Protein 5DO6 (pdb70)

Solvent-accessible surface area: 7733 Å² total; per-residue (Å²): 66,89,0,45,16,36,82,125,58,28,92,13,111,228,112,29,131,59,0,27,66,31,56,37,106,72,132,176,42,25,72,52,27,68,16,2,16,27,68,80,29,60,150,127,54,97,131,79,21,41,69,91,84,107,46,7,178,66,89,0,46,10,46,83,121,65,29,95,14,126,230,112,44,128,60,0,19,58,36,52,31,99,70,137,147,46,28,63,56,30,55,15,1,18,26,72,83,32,68,141,124,57,90,117,77,16,40,68,90,78,110,46,5,179

Radius of gyration: 17.44 Å; Cα contacts (8 Å, |Δi|>4): 319; chains: 2; bounding box: 18×52×30 Å

Organism: Dendroaspis polylepis polylepis (NCBI:txid8620)

Sequence (114 aa):
LKCYQHGKVVTCHRRDMMKFCYHNAGMMPFRNNLKLILQGCSSSSCSETENNKKCCSSTDRCNKLKCYQHGKVVTCHRDMMKFCYHNAGMMPFRNNLKLILLQGCSSSCSETENNKCCSSTDRCNK

Nearest PDB structures (foldseek):
  5do6-assembly1_A  TM=9.963E-01  e=6.967E-11  Dendraspis polylepis polylepis
  5du1-assembly1_A  TM=8.983E-01  e=1.673E-09  Dendraspis polylepis polylepis
  7ulb-assembly3_C  TM=8.801E-01  e=3.131E-08  Dendraspis polylepis polylepis
  7ulb-assembly4_D  TM=8.559E-01  e=9.613E-08  Dendraspis polylepis polylepis
  2mfa-assembly1_A  TM=7.566E-01  e=2.606E-07  Dendraspis polylepis polylepis

Foldseek 3Di:
DWEDDPHDIDDDDPQFQKWFWDWDAPDPVDIDIGTTTHHADDPVCNVRIDGDHHPND/DWEDFPNDIDDDDPQFQKWFWDWDPPDPPDIDIGTTTHHQDDPVCNVRIDGDHHPND

B-factor: mean 22.15, std 11.12, range [3.0, 65.41]

CATH classification: 2.10.60.10

GO terms:
  GO:0005576 extracellular region (C, EXP)

Structure (mmCIF, N/CA/C/O backbone):
data_5DO6
#
_entry.id   5DO6
#
_cell.length_a   55.900
_cell.length_b   100.990
_cell.length_c   53.480
_cell.angle_alpha   90.00
_cell.angle_beta   90.00
_cell.angle_gamma   90.00
#
_symmetry.space_group_name_H-M 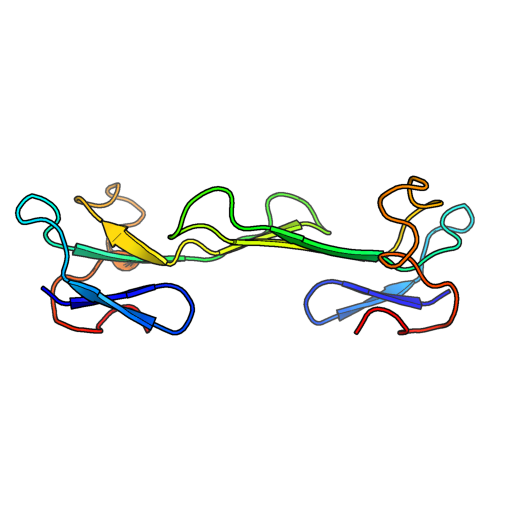  'C 2 2 21'
#
loop_
_entity.id
_entity.type
_entity.pdbx_description
1 polymer Mambalgin-1
2 non-polymer 'IODIDE ION'
3 non-polymer 1,2-ETHANEDIOL
4 non-polymer S-1,2-PROPANEDIOL
5 water water
#
loop_
_atom_site.group_PDB
_atom_site.id
_atom_site.type_symbol
_atom_site.label_atom_id
_atom_site.label_alt_id
_atom_site.label_comp_id
_atom_site.label_asym_id
_atom_site.label_entity_id
_atom_site.label_seq_id
_atom_site.pdbx_PDB_ins_code
_atom_site.Cartn_x
_atom_site.Cartn_y
_atom_site.Cartn_z
_atom_site.occupancy
_atom_site.B_iso_or_equiv
_atom_site.auth_seq_id
_atom_site.auth_comp_id
_atom_site.auth_asym_id
_atom_site.auth_atom_id
_atom_site.pdbx_PDB_model_num
ATOM 1 N N . LEU A 1 1 ? 16.422 70.559 17.114 1.00 13.13 1 LEU A N 1
ATOM 2 C CA . LEU A 1 1 ? 16.043 69.452 16.242 1.00 13.71 1 LEU A CA 1
ATOM 3 C C . LEU A 1 1 ? 15.791 68.193 17.054 1.00 11.62 1 LEU A C 1
ATOM 4 O O . LEU A 1 1 ? 16.519 67.914 17.999 1.00 13.73 1 LEU A O 1
ATOM 9 N N . LYS A 1 2 ? 14.732 67.459 16.718 1.00 10.67 2 LYS A N 1
ATOM 10 C CA . LYS A 1 2 ? 14.495 66.154 17.315 1.00 11.88 2 LYS A CA 1
ATOM 11 C C . LYS A 1 2 ? 14.481 65.061 16.251 1.00 11.07 2 LYS A C 1
ATOM 12 O O . LYS A 1 2 ? 13.994 65.270 15.137 1.00 13.08 2 LYS A O 1
ATOM 18 N N . CYS A 1 3 ? 15.028 63.898 16.604 1.00 12.80 3 CYS A N 1
ATOM 19 C CA . CYS A 1 3 ? 15.146 62.779 15.674 1.00 10.98 3 CYS A CA 1
ATOM 20 C C . CYS A 1 3 ? 14.723 61.487 16.343 1.00 13.42 3 CYS A C 1
ATOM 21 O O . CYS A 1 3 ? 14.851 61.350 17.559 1.00 14.32 3 CYS A O 1
ATOM 24 N N . TYR A 1 4 ? 14.264 60.524 15.548 1.00 14.47 4 TYR A N 1
ATOM 25 C CA . TYR A 1 4 ? 14.078 59.175 16.055 1.00 15.72 4 TYR A CA 1
ATOM 26 C C . TYR A 1 4 ? 15.424 58.525 16.287 1.00 15.94 4 TYR A C 1
ATOM 27 O O . TYR A 1 4 ? 16.367 58.742 15.527 1.00 14.04 4 TYR A O 1
ATOM 36 N N . GLN A 1 5 ? 15.514 57.750 17.357 1.00 14.17 5 GLN A N 1
ATOM 37 C CA . GLN A 1 5 ? 16.715 56.992 17.651 1.00 14.21 5 GLN A CA 1
ATOM 38 C C . GLN A 1 5 ? 16.298 55.644 18.237 1.00 20.73 5 GLN A C 1
ATOM 39 O O . GLN A 1 5 ? 16.276 55.471 19.452 1.00 19.56 5 GLN A O 1
ATOM 45 N N . HIS A 1 6 ? 15.946 54.711 17.357 1.00 15.16 6 HIS A N 1
ATOM 46 C CA . HIS A 1 6 ? 15.627 53.337 17.746 1.00 18.54 6 HIS A CA 1
ATOM 47 C C . HIS A 1 6 ? 14.557 53.272 18.829 1.00 25.68 6 HIS A C 1
ATOM 48 O O . HIS A 1 6 ? 14.780 52.725 19.905 1.00 23.74 6 HIS A O 1
ATOM 55 N N . GLY A 1 7 ? 13.401 53.854 18.534 1.00 24.28 7 GLY A N 1
ATOM 56 C CA . GLY A 1 7 ? 12.250 53.718 19.408 1.00 27.86 7 GLY A CA 1
ATOM 57 C C . GLY A 1 7 ? 11.986 54.918 20.290 1.00 34.58 7 GLY A C 1
ATOM 58 O O . GLY A 1 7 ? 10.889 55.057 20.828 1.00 35.51 7 GLY A O 1
ATOM 59 N N . LYS A 1 8 ? 12.985 55.779 20.459 1.00 22.85 8 LYS A N 1
ATOM 60 C CA . LYS A 1 8 ? 12.783 57.004 21.225 1.00 25.32 8 LYS A CA 1
ATOM 61 C C . LYS A 1 8 ? 13.004 58.220 20.346 1.00 23.35 8 LYS A C 1
ATOM 62 O O . LYS A 1 8 ? 13.612 58.128 19.282 1.00 21.51 8 LYS A O 1
ATOM 68 N N . VAL A 1 9 ? 12.490 59.361 20.786 1.00 19.82 9 VAL A N 1
ATOM 69 C CA . VAL A 1 9 ? 12.788 60.616 20.118 1.00 15.81 9 VAL A CA 1
ATOM 70 C C . VAL A 1 9 ? 13.783 61.387 20.962 1.00 26.47 9 VAL A C 1
ATOM 71 O O . VAL A 1 9 ? 13.575 61.590 22.161 1.00 25.02 9 VAL A O 1
ATOM 75 N N . VAL A 1 10 ? 14.876 61.806 20.341 1.00 16.62 10 VAL A N 1
ATOM 76 C CA . VAL A 1 10 ? 15.922 62.499 21.067 1.00 15.64 10 VAL A CA 1
ATOM 77 C C . VAL A 1 10 ? 16.140 63.902 20.541 1.00 16.17 10 VAL A C 1
ATOM 78 O O . VAL A 1 10 ? 15.848 64.212 19.383 1.00 15.58 10 VAL A O 1
ATOM 82 N N . THR A 1 11 ? 16.638 64.757 21.421 1.00 16.87 11 THR A N 1
ATOM 83 C CA . THR A 1 11 ? 16.980 66.115 21.054 1.00 13.39 11 THR A CA 1
ATOM 84 C C . THR A 1 11 ? 18.434 66.149 20.632 1.00 12.67 11 THR A C 1
ATOM 85 O O . THR A 1 11 ? 19.301 65.685 21.363 1.00 17.23 11 THR A O 1
ATOM 89 N N . CYS A 1 12 ? 18.700 66.688 19.451 1.00 12.37 12 CYS A N 1
ATOM 90 C CA . CYS A 1 12 ? 20.062 66.719 18.940 1.00 10.02 12 CYS A CA 1
ATOM 91 C C . CYS A 1 12 ? 20.929 67.724 19.677 1.00 11.98 12 CYS A C 1
ATOM 92 O O . CYS A 1 12 ? 20.448 68.742 20.149 1.00 13.66 12 CYS A O 1
ATOM 95 N N . HIS A 1 13 ? 22.226 67.437 19.758 1.00 11.73 13 HIS A N 1
ATOM 96 C CA . HIS A 1 13 ? 23.200 68.445 20.147 1.00 13.89 13 HIS A CA 1
ATOM 97 C C . HIS A 1 13 ? 23.135 69.596 19.161 1.00 14.71 13 HIS A C 1
ATOM 98 O O . HIS A 1 13 ? 22.785 69.406 17.999 1.00 14.70 13 HIS A O 1
ATOM 105 N N A ARG A 1 14 ? 23.477 70.797 19.614 0.61 13.65 14 ARG A N 1
ATOM 106 N N B ARG A 1 14 ? 23.499 70.786 19.630 0.39 13.71 14 ARG A N 1
ATOM 107 C CA A ARG A 1 14 ? 23.334 71.977 18.761 0.61 16.17 14 ARG A CA 1
ATOM 108 C CA B ARG A 1 14 ? 23.409 72.003 18.826 0.39 16.35 14 ARG A CA 1
ATOM 109 C C A ARG A 1 14 ? 24.197 71.929 17.494 0.61 16.82 14 ARG A C 1
ATOM 110 C C B ARG A 1 14 ? 24.216 71.950 17.528 0.39 16.82 14 ARG A C 1
ATOM 111 O O A ARG A 1 14 ? 23.896 72.617 16.517 0.61 20.45 14 ARG A O 1
ATOM 112 O O B ARG A 1 14 ? 23.897 72.658 16.571 0.39 20.41 14 ARG A O 1
ATOM 127 N N . ASP A 1 15 ? 25.257 71.122 17.485 1.00 11.95 15 ASP A N 1
ATOM 128 C CA . ASP A 1 15 ? 26.074 71.017 16.279 1.00 12.86 15 ASP A CA 1
ATOM 129 C C . ASP A 1 15 ? 25.664 69.869 15.358 1.00 13.47 15 ASP A C 1
ATOM 130 O O . ASP A 1 15 ? 26.327 69.614 14.354 1.00 17.14 15 ASP A O 1
ATOM 135 N N A MET A 1 16 ? 24.578 69.177 15.701 0.64 12.28 16 MET A N 1
ATOM 136 N N B MET A 1 16 ? 24.578 69.186 15.707 0.36 12.32 16 MET A N 1
ATOM 137 C CA A MET A 1 16 ? 24.009 68.149 14.828 0.64 12.23 16 MET A CA 1
ATOM 138 C CA B MET A 1 16 ? 24.001 68.160 14.848 0.36 12.26 16 MET A CA 1
ATOM 139 C C A MET A 1 16 ? 22.732 68.673 14.204 0.64 14.04 16 MET A C 1
ATOM 140 C C B MET A 1 16 ? 22.737 68.713 14.216 0.36 14.03 16 MET A C 1
ATOM 141 O O A MET A 1 16 ? 21.698 68.737 14.868 0.64 14.22 16 MET A 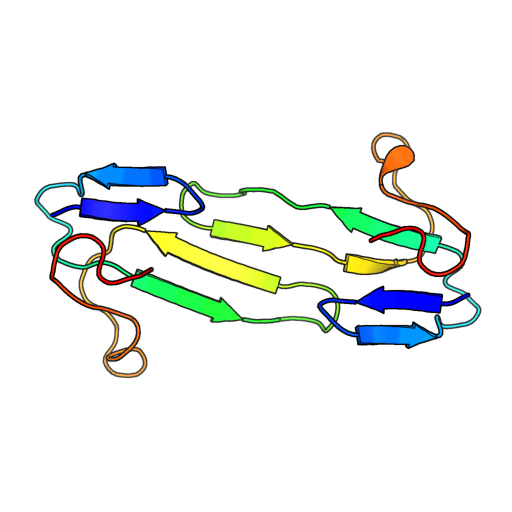O 1
ATOM 142 O O B MET A 1 16 ? 21.716 68.844 14.888 0.36 14.14 16 MET A O 1
ATOM 151 N N . LYS A 1 17 ? 22.806 69.046 12.932 1.00 10.68 17 LYS A N 1
ATOM 152 C CA . LYS A 1 17 ? 21.684 69.721 12.286 1.00 12.06 17 LYS A CA 1
ATOM 153 C C . LYS A 1 17 ? 20.843 68.800 11.419 1.00 11.46 17 LYS A C 1
ATOM 154 O O . LYS A 1 17 ? 19.931 69.258 10.725 1.00 10.92 17 LYS A O 1
ATOM 160 N N . PHE A 1 18 ? 21.118 67.501 11.489 1.00 10.45 18 PHE A N 1
ATOM 161 C CA . PHE A 1 18 ? 20.398 66.526 10.680 1.00 9.54 18 PHE A CA 1
ATOM 162 C C . PHE A 1 18 ? 19.901 65.346 11.500 1.00 9.65 18 PHE A C 1
ATOM 163 O O . PHE A 1 18 ? 20.429 65.052 12.589 1.00 10.98 18 PHE A O 1
ATOM 171 N N . CYS A 1 19 ? 18.888 64.676 10.959 1.00 9.39 19 CYS A N 1
ATOM 172 C CA . CYS A 1 19 ? 18.507 63.333 11.369 1.00 9.15 19 CYS A CA 1
ATOM 173 C C . CYS A 1 19 ? 19.000 62.346 10.331 1.00 11.50 19 CYS A C 1
ATOM 174 O O . CYS A 1 19 ? 19.001 62.641 9.143 1.00 12.26 19 CYS A O 1
ATOM 177 N N . TYR A 1 20 ? 19.364 61.155 10.781 1.00 10.07 20 TYR A N 1
ATOM 178 C CA . TYR A 1 20 ? 19.956 60.160 9.890 1.00 10.98 20 TYR A CA 1
ATOM 179 C C . TYR A 1 20 ? 19.267 58.815 10.037 1.00 11.79 20 TYR A C 1
ATOM 180 O O . TYR A 1 20 ? 18.838 58.452 11.116 1.00 12.09 20 TYR A O 1
ATOM 189 N N . HIS A 1 21 ? 19.154 58.079 8.938 1.00 10.37 21 HIS A N 1
ATOM 190 C CA . HIS A 1 21 ? 18.630 56.721 9.002 1.00 10.04 21 HIS A CA 1
ATOM 191 C C . HIS A 1 21 ? 19.227 55.912 7.865 1.00 14.06 21 HIS A C 1
ATOM 192 O O . HIS A 1 21 ? 19.087 56.275 6.707 1.00 12.57 21 HIS A O 1
ATOM 199 N N . ASN A 1 22 ? 19.914 54.825 8.194 1.00 13.26 22 ASN A N 1
ATOM 200 C CA . ASN A 1 22 ? 20.493 53.974 7.160 1.00 11.75 22 ASN A CA 1
ATOM 201 C C . ASN A 1 22 ? 20.549 52.563 7.691 1.00 15.53 22 ASN A C 1
ATOM 202 O O . ASN A 1 22 ? 20.509 52.341 8.898 1.00 15.83 22 ASN A O 1
ATOM 207 N N . ALA A 1 23 ? 20.605 51.597 6.801 1.00 15.42 23 ALA A N 1
ATOM 208 C CA . ALA A 1 23 ? 20.693 50.221 7.255 1.00 15.82 23 ALA A CA 1
ATOM 209 C C . ALA A 1 23 ? 21.526 49.441 6.277 1.00 18.06 23 ALA A C 1
ATOM 210 O O . ALA A 1 23 ? 21.618 49.802 5.114 1.00 15.74 23 ALA A O 1
ATOM 212 N N . GLY A 1 24 ? 22.134 48.368 6.749 1.00 13.90 24 GLY A N 1
ATOM 213 C CA . GLY A 1 24 ? 22.864 47.485 5.860 1.00 18.08 24 GLY A CA 1
ATOM 214 C C . GLY A 1 24 ? 22.850 46.079 6.416 1.00 14.09 24 GLY A C 1
ATOM 215 O O . GLY A 1 24 ? 22.616 45.876 7.603 1.00 12.74 24 GLY A O 1
ATOM 216 N N A MET A 1 25 ? 23.067 45.098 5.548 0.41 13.56 25 MET A N 1
ATOM 217 N N B MET A 1 25 ? 23.097 45.107 5.548 0.59 13.49 25 MET A N 1
ATOM 218 C CA A MET A 1 25 ? 23.212 43.714 5.987 0.41 14.01 25 MET A CA 1
ATOM 219 C CA B MET A 1 25 ? 23.225 43.720 5.973 0.59 13.99 25 MET A CA 1
ATOM 220 C C A MET A 1 25 ? 24.550 43.176 5.499 0.41 14.68 25 MET A C 1
ATOM 221 C C B MET A 1 25 ? 24.562 43.190 5.488 0.59 14.66 25 MET A C 1
ATOM 222 O O A MET A 1 25 ? 24.670 42.740 4.356 0.41 14.23 25 MET A O 1
ATOM 223 O O B MET A 1 25 ? 24.697 42.779 4.337 0.59 14.19 25 MET A O 1
ATOM 232 N N . PRO A 1 26 ? 25.572 43.227 6.366 1.00 11.48 26 PRO A N 1
ATOM 233 C CA . PRO A 1 26 ? 26.898 42.705 6.031 1.00 12.46 26 PRO A CA 1
ATOM 234 C C . PRO A 1 26 ? 26.873 41.219 5.711 1.00 13.57 26 PRO A C 1
ATOM 235 O O . PRO A 1 26 ? 27.686 40.769 4.904 1.00 15.89 26 PRO A O 1
ATOM 239 N N . PHE A 1 27 ? 25.973 40.483 6.363 1.00 11.59 27 PHE A N 1
ATOM 240 C CA . PHE A 1 27 ? 25.741 39.061 6.111 1.00 12.76 27 PHE A CA 1
ATOM 241 C C . PHE A 1 27 ? 24.249 38.832 6.140 1.00 11.30 27 PHE A C 1
ATOM 242 O O . PHE A 1 27 ? 23.519 39.638 6.721 1.00 14.79 27 PHE A O 1
ATOM 250 N N . ARG A 1 28 ? 23.789 37.712 5.581 1.00 10.29 28 ARG A N 1
ATOM 251 C CA . ARG A 1 28 ? 22.351 37.489 5.481 1.00 11.37 28 ARG A CA 1
ATOM 252 C C . ARG A 1 28 ? 21.657 37.431 6.844 1.00 12.14 28 ARG A C 1
ATOM 253 O O . ARG A 1 28 ? 20.465 37.687 6.931 1.00 12.75 28 ARG A O 1
ATOM 261 N N A ASN A 1 29 ? 22.407 37.105 7.894 0.66 12.00 29 ASN A N 1
ATOM 262 N 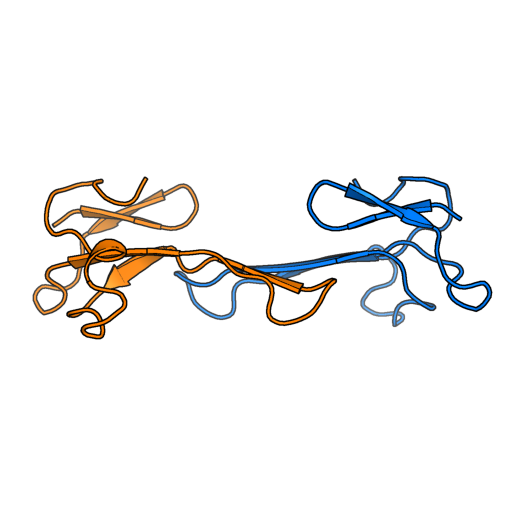N B ASN A 1 29 ? 22.397 37.085 7.898 0.34 12.08 29 ASN A N 1
ATOM 263 C CA A ASN A 1 29 ? 21.812 36.983 9.215 0.66 12.02 29 ASN A CA 1
ATOM 264 C CA B ASN A 1 29 ? 21.822 36.988 9.242 0.34 12.06 29 ASN A CA 1
ATOM 265 C C A ASN A 1 29 ? 22.103 38.172 10.119 0.66 11.46 29 ASN A C 1
ATOM 266 C C B ASN A 1 29 ? 21.878 38.300 10.017 0.34 12.30 29 ASN A C 1
ATOM 267 O O A ASN A 1 29 ? 21.729 38.160 11.287 0.66 12.10 29 ASN A O 1
ATOM 268 O O B ASN A 1 29 ? 21.150 38.491 10.992 0.34 11.11 29 ASN A O 1
ATOM 277 N N . LEU A 1 30 ? 22.744 39.204 9.577 1.00 12.02 30 LEU A N 1
ATOM 278 C CA . LEU A 1 30 ? 23.105 40.375 10.381 1.00 10.09 30 LEU A CA 1
ATOM 279 C C . LEU A 1 30 ? 22.618 41.676 9.775 1.00 14.84 30 LEU A C 1
ATOM 2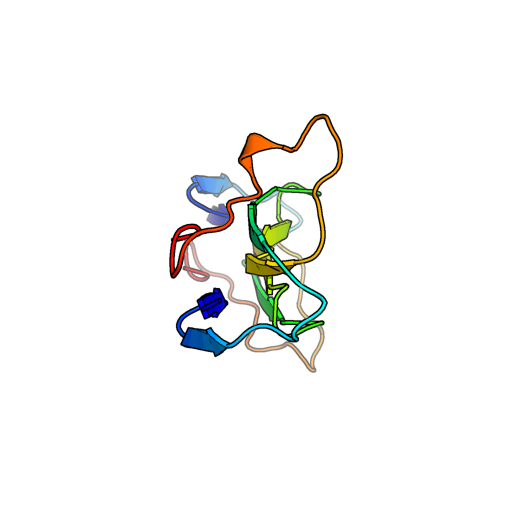80 O O . LEU A 1 30 ? 23.000 42.015 8.655 1.00 15.61 30 LEU A O 1
ATOM 285 N N . LYS A 1 31 ? 21.774 42.401 10.507 1.00 11.99 31 LYS A N 1
ATOM 286 C CA . LYS A 1 31 ? 21.317 43.717 10.069 1.00 11.80 31 LYS A CA 1
ATOM 287 C C . LYS A 1 31 ? 21.913 44.769 10.983 1.00 12.73 31 LYS A C 1
ATOM 288 O O . LYS A 1 31 ? 21.890 44.612 12.204 1.00 12.71 31 LYS A O 1
ATOM 294 N N . LEU A 1 32 ? 22.457 45.828 10.394 1.00 11.40 32 LEU A N 1
ATOM 295 C CA . LEU A 1 32 ? 22.925 46.974 11.163 1.00 10.53 32 LEU A CA 1
ATOM 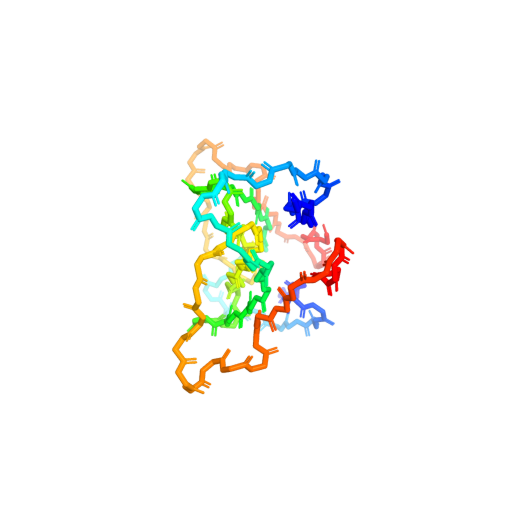296 C C . LEU A 1 32 ? 22.027 48.149 10.831 1.00 10.63 32 LEU A C 1
ATOM 297 O O . LEU A 1 32 ? 21.813 48.441 9.652 1.00 13.09 32 LEU A O 1
ATOM 302 N N . ILE A 1 33 ? 21.483 48.811 11.847 1.00 11.71 33 ILE A N 1
ATOM 303 C CA . ILE A 1 33 ? 20.636 49.986 11.595 1.00 11.92 33 ILE A CA 1
ATOM 304 C C . ILE A 1 33 ? 21.175 51.192 12.335 1.00 13.56 33 ILE A C 1
ATOM 305 O O . ILE A 1 33 ? 21.321 51.160 13.548 1.00 14.40 33 ILE A O 1
ATOM 310 N N . LEU A 1 34 ? 21.479 52.247 11.583 1.00 12.13 34 LEU A N 1
ATOM 311 C CA . LEU A 1 34 ? 21.943 53.508 12.142 1.00 11.08 34 LEU A CA 1
ATOM 312 C C . LEU A 1 34 ? 20.805 54.500 12.117 1.00 10.97 34 LEU A C 1
ATOM 313 O O . LEU A 1 34 ? 20.195 54.709 11.074 1.00 11.56 34 LEU A O 1
ATOM 318 N N . GLN A 1 35 ? 20.495 55.099 13.261 1.00 13.38 35 GLN A N 1
ATOM 319 C CA . GLN A 1 35 ? 19.377 56.037 13.314 1.00 13.19 35 GLN A CA 1
ATOM 320 C C . GLN A 1 35 ? 19.577 56.966 14.484 1.00 13.14 35 GLN A C 1
ATOM 321 O O . GLN A 1 35 ? 19.842 56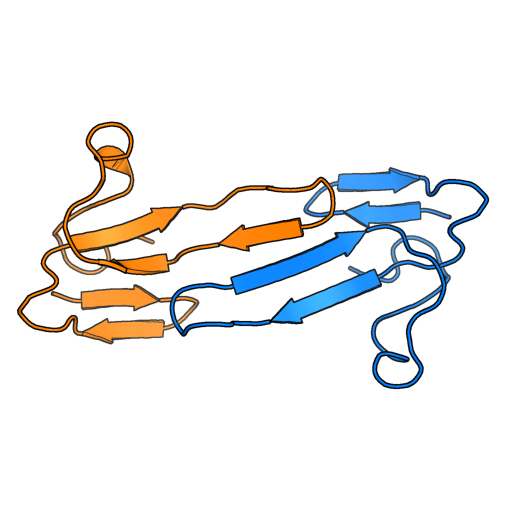.510 15.594 1.00 13.93 35 GLN A O 1
ATOM 327 N N . GLY A 1 36 ? 19.491 58.266 14.224 1.00 11.05 36 GLY A N 1
ATOM 328 C CA . GLY A 1 36 ? 19.651 59.242 15.285 1.00 11.35 36 GLY A CA 1
ATOM 329 C C . GLY A 1 36 ? 20.004 60.594 14.722 1.00 12.22 36 GLY A C 1
ATOM 330 O O . GLY A 1 36 ? 19.891 60.820 13.521 1.00 11.68 36 GLY A O 1
ATOM 331 N N . CYS A 1 37 ? 20.437 61.498 15.590 1.00 13.18 37 CYS A N 1
ATOM 332 C CA . CYS A 1 37 ? 20.932 62.780 15.138 1.00 7.54 37 CYS A CA 1
ATOM 333 C C . CYS A 1 37 ? 22.286 62.624 14.475 1.00 12.23 37 CYS A C 1
ATOM 334 O O . CYS A 1 37 ? 23.015 61.664 14.763 1.00 12.87 37 CYS A O 1
ATOM 337 N N A SER A 1 38 ? 22.642 63.594 13.640 0.44 12.34 38 SER A N 1
ATOM 338 N N B SER A 1 38 ? 22.626 63.559 13.597 0.56 12.35 38 SER A N 1
ATOM 339 C CA A SER A 1 38 ? 23.855 63.497 12.836 0.44 10.30 38 SER A CA 1
ATOM 340 C CA B SER A 1 38 ? 23.936 63.544 12.952 0.56 10.20 38 SER A CA 1
ATOM 341 C C A SER A 1 38 ? 24.299 64.845 12.269 0.44 9.92 38 SER A C 1
ATOM 342 C C B SER A 1 38 ? 24.336 64.889 12.375 0.56 9.88 38 SER A C 1
ATOM 343 O O A SER A 1 38 ? 23.506 65.785 12.166 0.44 10.42 38 SER A O 1
ATOM 344 O O B SER A 1 38 ? 23.558 65.851 12.352 0.56 10.43 38 SER A O 1
ATOM 349 N N . SER A 1 39 ? 25.576 64.953 11.906 1.00 10.12 39 SER A N 1
ATOM 350 C CA . SER A 1 39 ? 26.004 66.067 11.107 1.00 8.40 39 SER A CA 1
ATOM 351 C C . SER A 1 39 ? 25.720 65.688 9.657 1.00 11.99 39 SER A C 1
ATOM 352 O O . SER A 1 39 ? 25.109 64.644 9.391 1.00 12.41 39 SER A O 1
ATOM 355 N N . SER A 1 40 ? 26.159 66.535 8.737 1.00 12.98 40 SER A N 1
ATOM 356 C CA . SER A 1 40 ? 25.862 66.356 7.314 1.00 13.00 40 SER A CA 1
ATOM 357 C C . SER A 1 40 ? 26.283 65.005 6.764 1.00 11.93 40 SER A C 1
ATOM 358 O O . SER A 1 40 ? 27.339 64.466 7.103 1.00 12.83 40 SER A O 1
ATOM 361 N N . CYS A 1 41 ? 25.457 64.470 5.874 1.00 12.49 41 CYS A N 1
ATOM 362 C CA . CYS A 1 41 ? 25.766 63.219 5.218 1.00 11.58 41 CYS A CA 1
ATOM 363 C C . CYS A 1 41 ? 26.824 63.420 4.157 1.00 12.92 41 CYS A C 1
ATOM 364 O O . CYS A 1 41 ? 26.973 64.516 3.626 1.00 16.62 41 CYS A O 1
ATOM 367 N N . SER A 1 42 ? 27.533 62.348 3.828 1.00 13.89 42 SER A N 1
ATOM 368 C CA . SER A 1 42 ? 28.364 62.367 2.633 1.00 14.11 42 SER A CA 1
ATOM 369 C C . SER A 1 42 ? 27.462 62.534 1.429 1.00 13.05 42 SER A C 1
ATOM 370 O O . SER A 1 42 ? 26.264 62.239 1.497 1.00 12.86 42 SER A O 1
ATOM 373 N N . GLU A 1 43 ? 28.034 62.995 0.324 1.00 14.28 43 GLU A N 1
ATOM 374 C CA . GLU A 1 43 ? 27.245 63.217 -0.873 1.00 14.42 43 GLU A CA 1
ATOM 375 C C . GLU A 1 43 ? 26.644 61.900 -1.335 1.00 12.13 43 GLU A C 1
ATOM 376 O O . GLU A 1 43 ? 25.514 61.871 -1.792 1.00 14.54 43 GLU A O 1
ATOM 382 N N . THR A 1 44 ? 27.386 60.807 -1.187 1.00 13.50 44 THR A N 1
ATOM 383 C CA . THR A 1 44 ? 26.877 59.512 -1.632 1.00 11.65 44 THR A CA 1
ATOM 384 C C . THR A 1 44 ? 25.724 59.027 -0.759 1.00 14.14 44 THR A C 1
ATOM 385 O O . THR A 1 44 ? 24.961 58.166 -1.160 1.00 14.76 44 THR A O 1
ATOM 389 N N . GLU A 1 45 ? 25.599 59.599 0.434 1.00 12.71 45 GLU A N 1
ATOM 390 C CA . GLU A 1 45 ? 24.502 59.276 1.344 1.00 13.53 45 GLU A CA 1
ATOM 391 C C . GLU A 1 45 ? 23.548 60.442 1.519 1.00 14.14 45 GLU A C 1
ATOM 392 O O . GLU A 1 45 ? 22.872 60.548 2.544 1.00 13.31 45 GLU A O 1
ATOM 398 N N . ASN A 1 46 ? 23.473 61.311 0.517 1.00 10.35 46 ASN A N 1
ATOM 399 C CA . ASN A 1 46 ? 22.667 62.515 0.649 1.00 13.12 46 ASN A CA 1
ATOM 400 C C . ASN A 1 46 ? 21.211 62.255 1.064 1.00 16.06 46 ASN A C 1
ATOM 401 O O . ASN A 1 46 ? 20.660 62.999 1.872 1.00 15.96 46 ASN A O 1
ATOM 406 N N . ASN A 1 47 ? 20.589 61.190 0.561 1.00 12.68 47 ASN A N 1
ATOM 407 C CA . ASN A 1 47 ? 19.188 60.973 0.919 1.00 15.22 47 ASN A CA 1
ATOM 408 C C . ASN A 1 47 ? 18.988 60.248 2.258 1.00 13.94 47 ASN A C 1
ATOM 409 O O . ASN A 1 47 ? 17.861 59.934 2.618 1.00 17.88 47 ASN A O 1
ATOM 414 N N A LYS A 1 48 ? 20.075 60.007 2.991 0.61 11.41 48 LYS A N 1
ATOM 415 N N B LYS A 1 48 ? 20.073 60.005 2.990 0.39 11.47 48 LYS A N 1
ATOM 416 C CA A LYS A 1 48 ? 19.986 59.354 4.295 0.61 11.11 48 LYS A CA 1
ATOM 417 C CA B LYS A 1 48 ? 19.971 59.352 4.291 0.39 11.19 48 LYS A CA 1
ATOM 418 C C A LYS A 1 48 ? 19.874 60.380 5.414 0.61 13.27 48 LYS A C 1
ATOM 419 C C B LYS A 1 48 ? 19.838 60.383 5.407 0.39 13.28 48 LYS A C 1
ATOM 420 O O A LYS A 1 48 ? 19.688 60.014 6.575 0.61 13.06 48 LYS A O 1
ATOM 421 O O B LYS A 1 48 ? 19.592 60.024 6.560 0.39 13.06 48 LYS A O 1
ATOM 432 N N . CYS A 1 49 ? 19.999 61.657 5.056 1.00 11.99 49 CYS A N 1
ATOM 433 C CA . CYS A 1 49 ? 19.865 62.765 6.014 1.00 13.32 49 CYS A CA 1
ATOM 434 C C . CYS A 1 49 ? 18.640 63.611 5.698 1.00 16.90 49 CYS A C 1
ATOM 435 O O . CYS A 1 49 ? 18.241 63.735 4.544 1.00 16.92 49 CYS A O 1
ATOM 438 N N . CYS A 1 50 ? 18.052 64.191 6.736 1.00 13.08 50 CYS A N 1
ATOM 439 C CA . CYS A 1 50 ? 16.968 65.153 6.574 1.00 10.81 50 CYS A CA 1
ATOM 440 C C . CYS A 1 50 ? 17.109 66.115 7.736 1.00 14.61 50 CYS A C 1
ATOM 441 O O . CYS A 1 50 ? 17.816 65.812 8.692 1.00 14.87 50 CYS A O 1
ATOM 444 N N A SER A 1 51 ? 16.462 67.274 7.675 0.61 13.97 51 SER A N 1
ATOM 445 N N B SER A 1 51 ? 16.445 67.268 7.673 0.39 13.99 51 SER A N 1
ATOM 446 C CA A SER A 1 51 ? 16.724 68.270 8.706 0.61 15.82 51 SER A CA 1
ATOM 447 C CA B SER A 1 51 ? 16.715 68.319 8.653 0.39 15.86 51 SER A CA 1
ATOM 448 C C A SER A 1 51 ? 15.483 68.874 9.348 0.61 11.93 51 SER A C 1
ATOM 449 C C B SER A 1 51 ? 15.512 68.832 9.445 0.39 12.01 51 SER A C 1
ATOM 450 O O A SER A 1 51 ? 15.516 70.027 9.767 0.61 14.51 51 SER A O 1
ATOM 451 O O B SER A 1 51 ? 15.601 69.884 10.074 0.39 13.73 51 SER A O 1
ATOM 456 N N . THR A 1 52 ? 14.402 68.101 9.429 1.00 16.59 52 THR A N 1
ATOM 457 C CA . THR A 1 52 ? 13.200 68.554 10.123 1.00 16.63 52 THR A CA 1
ATOM 458 C C . THR A 1 52 ? 12.846 67.572 11.232 1.00 17.67 52 THR A C 1
ATOM 459 O O . THR A 1 52 ? 13.248 66.418 11.176 1.00 16.43 52 THR A O 1
ATOM 463 N N . ASP A 1 53 ? 12.114 68.018 12.252 1.00 13.11 53 ASP A N 1
ATOM 464 C CA . ASP A 1 53 ? 11.883 67.169 13.419 1.00 14.37 53 ASP A CA 1
ATOM 465 C C . ASP A 1 53 ? 11.276 65.825 13.038 1.00 18.36 53 ASP A C 1
ATOM 466 O O . ASP A 1 53 ? 10.330 65.775 12.249 1.00 18.30 53 A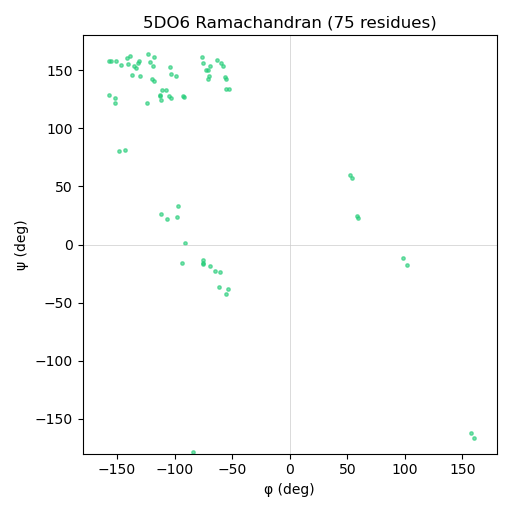SP A O 1
ATOM 471 N N . ARG A 1 54 ? 11.833 64.749 13.599 1.00 14.12 54 ARG A N 1
ATOM 472 C CA . ARG A 1 54 ? 11.307 63.385 13.429 1.00 15.14 54 ARG A CA 1
ATOM 473 C C . ARG A 1 54 ? 11.251 62.919 11.986 1.00 16.48 54 ARG A C 1
ATOM 474 O O . ARG A 1 54 ? 10.497 62.013 11.650 1.00 21.42 54 ARG A O 1
ATOM 482 N N . CYS A 1 55 ? 12.059 63.517 11.128 1.00 13.33 55 CYS A N 1
ATOM 483 C CA . CYS A 1 55 ? 11.973 63.209 9.717 1.00 13.32 55 CYS A CA 1
ATOM 484 C C . CYS A 1 55 ? 12.586 61.863 9.348 1.00 17.03 55 CYS A C 1
ATOM 485 O O . CYS A 1 55 ? 12.371 61.379 8.239 1.00 16.36 55 CYS A O 1
ATOM 488 N N . ASN A 1 56 ? 13.354 61.268 10.261 1.00 12.42 56 ASN A N 1
ATOM 489 C CA . ASN A 1 56 ? 14.083 60.032 9.941 1.00 14.58 56 ASN A CA 1
ATOM 490 C C . ASN A 1 56 ? 13.362 58.776 10.416 1.00 17.22 56 ASN A C 1
ATOM 491 O O . ASN A 1 56 ? 13.974 57.732 10.633 1.00 18.15 56 ASN A O 1
ATOM 496 N N . LYS A 1 57 ? 12.050 58.882 10.575 1.00 24.03 57 LYS A N 1
ATOM 497 C CA . LYS A 1 57 ? 11.249 57.762 11.043 1.00 24.88 57 LYS A CA 1
ATOM 498 C C . LYS A 1 57 ? 11.369 56.584 10.086 1.00 29.86 57 LYS A C 1
ATOM 499 O O . LYS A 1 57 ? 11.356 56.762 8.870 1.00 32.22 57 LYS A O 1
ATOM 506 N N . LEU B 1 1 ? 16.329 21.510 9.673 1.00 13.42 1 LEU B N 1
ATOM 507 C CA . LEU B 1 1 ? 15.944 22.632 10.523 1.00 12.70 1 LEU B CA 1
ATOM 508 C C . LEU B 1 1 ? 15.676 23.864 9.675 1.00 13.34 1 LEU B C 1
ATOM 509 O O . LEU B 1 1 ? 16.412 24.145 8.729 1.00 13.26 1 LEU B O 1
ATOM 514 N N . LYS B 1 2 ? 14.598 24.575 9.997 1.00 11.75 2 LYS B N 1
ATOM 515 C CA . LYS B 1 2 ? 14.283 25.842 9.358 1.00 14.97 2 LYS B CA 1
ATOM 516 C C . LYS B 1 2 ? 14.282 26.979 10.382 1.00 13.60 2 LYS B C 1
ATOM 517 O O . LYS B 1 2 ? 13.835 26.802 11.517 1.00 15.16 2 LYS B O 1
ATOM 523 N N . CYS B 1 3 ? 14.808 28.137 9.984 1.00 13.02 3 CYS B N 1
ATOM 524 C CA . CYS B 1 3 ? 14.908 29.289 10.881 1.00 12.21 3 CYS B CA 1
ATOM 525 C C . CYS B 1 3 ? 14.433 30.566 10.207 1.00 12.12 3 CYS B C 1
ATOM 526 O O . CYS B 1 3 ? 14.561 30.708 8.996 1.00 14.98 3 CYS B O 1
ATOM 529 N N . TYR B 1 4 ? 13.926 31.503 10.999 1.00 15.52 4 TYR B N 1
ATOM 530 C CA . TYR B 1 4 ? 13.674 32.846 10.497 1.00 15.26 4 TYR B CA 1
ATOM 531 C C . TYR B 1 4 ? 14.999 33.530 10.243 1.00 13.29 4 TYR B C 1
ATOM 532 O O . TYR B 1 4 ? 15.967 33.320 10.969 1.00 13.83 4 TYR B O 1
ATOM 541 N N . GLN B 1 5 ? 15.033 34.353 9.208 1.00 13.57 5 GLN B N 1
ATOM 542 C CA . GLN B 1 5 ? 16.247 35.070 8.868 1.00 15.51 5 GLN B CA 1
ATOM 543 C C . GLN B 1 5 ? 15.849 36.404 8.260 1.00 17.17 5 GLN B C 1
ATOM 544 O O . GLN B 1 5 ? 15.797 36.539 7.048 1.00 20.26 5 GLN B O 1
ATOM 550 N N . HIS B 1 6 ? 15.521 37.368 9.117 1.00 15.83 6 HIS B N 1
ATOM 551 C CA . HIS B 1 6 ? 15.161 38.717 8.673 1.00 18.19 6 HIS B CA 1
ATOM 552 C C . HIS B 1 6 ? 14.073 38.731 7.604 1.00 17.38 6 HIS B C 1
ATOM 553 O O . HIS B 1 6 ? 14.266 39.242 6.493 1.00 20.52 6 HIS B O 1
ATOM 560 N N . GLY B 1 7 ? 12.922 38.176 7.966 1.00 21.95 7 GLY B N 1
ATOM 561 C CA . GLY B 1 7 ? 11.736 38.274 7.136 1.00 19.74 7 GLY B CA 1
ATOM 562 C C . GLY B 1 7 ? 11.498 37.050 6.278 1.00 25.38 7 GLY B C 1
ATOM 563 O O . GLY B 1 7 ? 10.432 36.909 5.683 1.00 35.25 7 GLY B O 1
ATOM 564 N N . LYS B 1 8 ? 12.487 36.168 6.196 1.00 21.81 8 LYS B N 1
ATOM 565 C CA . LYS B 1 8 ? 12.335 34.958 5.394 1.00 28.56 8 LYS B CA 1
ATOM 566 C C . LYS B 1 8 ? 12.566 33.723 6.253 1.00 26.71 8 LYS B C 1
ATOM 567 O O . LYS B 1 8 ? 13.098 33.823 7.353 1.00 21.20 8 LYS B O 1
ATOM 573 N N . VAL B 1 9 ? 12.142 32.566 5.757 1.00 22.92 9 VAL B N 1
ATOM 574 C CA . VAL B 1 9 ? 12.401 31.298 6.435 1.00 20.05 9 VAL B CA 1
ATOM 575 C C . VAL B 1 9 ? 13.362 30.487 5.595 1.00 22.26 9 VAL B C 1
ATOM 576 O O . VAL B 1 9 ? 13.123 30.257 4.407 1.00 25.38 9 VAL B O 1
ATOM 580 N N . VAL B 1 10 ? 14.471 30.080 6.198 1.00 16.94 10 VAL B N 1
ATOM 581 C CA . VAL B 1 10 ? 15.520 29.394 5.461 1.00 13.34 10 VAL B CA 1
ATOM 582 C C . VAL B 1 10 ? 15.798 28.020 6.038 1.00 18.71 10 VAL B C 1
ATOM 583 O O . VAL B 1 10 ? 15.515 27.761 7.204 1.00 19.91 10 VAL B O 1
ATOM 587 N N . THR B 1 11 ? 16.351 27.145 5.204 1.00 18.62 11 THR B N 1
ATOM 588 C CA . THR B 1 11 ? 16.801 25.830 5.638 1.00 15.73 11 THR B CA 1
ATOM 589 C C . THR B 1 11 ? 18.265 25.891 6.028 1.00 15.36 11 THR B C 1
ATOM 590 O O . THR B 1 11 ? 19.096 26.358 5.251 1.00 19.83 11 THR B O 1
ATOM 594 N N . CYS B 1 12 ? 18.579 25.415 7.227 1.00 13.97 12 CYS B N 1
ATOM 595 C CA . CYS B 1 12 ? 19.952 25.428 7.712 1.00 15.06 12 CYS B CA 1
ATOM 596 C C . CYS B 1 12 ? 20.850 24.426 6.992 1.00 16.14 12 CYS B C 1
ATOM 597 O O . CYS B 1 12 ? 20.398 23.383 6.544 1.00 16.06 12 CYS B O 1
ATOM 600 N N . HIS B 1 13 ? 22.137 24.749 6.894 1.00 15.81 13 HIS B N 1
ATOM 601 C CA . HIS B 1 13 ? 23.138 23.757 6.547 1.00 18.42 13 HIS B CA 1
ATOM 602 C C . HIS B 1 13 ? 23.071 22.646 7.568 1.00 16.61 13 HIS B C 1
ATOM 603 O O . HIS B 1 13 ? 22.695 22.878 8.714 1.00 18.62 13 HIS B O 1
ATOM 610 N N . ARG B 1 14 ? 23.475 21.446 7.172 1.00 18.31 14 ARG B N 1
ATOM 611 C CA . ARG B 1 14 ? 23.354 20.301 8.063 1.00 21.62 14 ARG B CA 1
ATOM 612 C C . ARG B 1 14 ? 24.222 20.418 9.317 1.00 24.41 14 ARG B C 1
ATOM 613 O O . ARG B 1 14 ? 23.914 19.803 10.336 1.00 23.48 14 ARG B O 1
ATOM 621 N N . ASP B 1 15 ? 25.286 21.217 9.267 1.00 17.10 15 ASP B N 1
ATOM 622 C CA . ASP B 1 15 ? 26.130 21.359 10.447 1.00 19.23 15 ASP B CA 1
ATOM 623 C C . ASP B 1 15 ? 25.663 22.491 11.363 1.00 21.09 15 ASP B C 1
ATOM 624 O O . ASP B 1 15 ? 26.270 22.742 12.402 1.00 22.92 15 ASP B O 1
ATOM 629 N N A MET B 1 16 ? 24.580 23.161 10.977 0.57 15.19 16 MET B N 1
ATOM 630 N N B MET B 1 16 ? 24.583 23.159 10.972 0.43 15.24 16 MET B N 1
ATOM 631 C CA A MET B 1 16 ? 23.962 24.188 11.819 0.57 15.41 16 MET B CA 1
ATOM 632 C CA B MET B 1 16 ? 23.957 24.177 11.811 0.43 15.45 16 MET B CA 1
ATOM 633 C C A MET B 1 16 ? 22.681 23.659 12.437 0.57 18.13 16 MET B C 1
ATOM 634 C C B MET B 1 16 ? 22.692 23.609 12.425 0.43 18.13 16 MET B C 1
ATOM 635 O O A MET B 1 16 ? 21.656 23.575 11.760 0.57 17.14 16 MET B O 1
ATOM 636 O O B MET B 1 16 ? 21.691 23.434 11.731 0.43 17.14 16 MET B O 1
ATOM 645 N N . LYS B 1 17 ? 22.734 23.324 13.720 1.00 15.84 17 LYS B N 1
ATOM 646 C CA . LYS B 1 17 ? 21.634 22.624 14.361 1.00 18.62 17 LYS B CA 1
ATOM 647 C C . LYS B 1 17 ? 20.775 23.529 15.223 1.00 12.62 17 LYS B C 1
ATOM 648 O O . LYS B 1 17 ? 19.891 23.052 15.940 1.00 14.20 17 LYS B O 1
ATOM 654 N N . PHE B 1 18 ? 21.015 24.835 15.129 1.00 12.12 18 PHE B N 1
ATOM 655 C CA . PHE B 1 18 ? 20.283 25.802 15.938 1.00 11.27 18 PHE B CA 1
ATOM 656 C C . PHE B 1 18 ? 19.762 26.958 15.119 1.00 13.69 18 PHE B C 1
ATOM 657 O O . PHE B 1 18 ? 20.290 27.253 14.048 1.00 14.79 18 PHE B O 1
ATOM 665 N N . CYS B 1 19 ? 18.715 27.598 15.641 1.00 12.22 19 CYS B N 1
ATOM 666 C CA . CYS B 1 19 ? 18.283 28.919 15.199 1.00 11.30 19 CYS B CA 1
ATOM 667 C C . CYS B 1 19 ? 18.722 29.940 16.234 1.00 13.24 19 CYS B C 1
ATOM 668 O O . CYS B 1 19 ? 18.838 29.617 17.405 1.00 14.41 19 CYS B O 1
ATOM 671 N N . TYR B 1 20 ? 18.934 31.176 15.805 1.00 10.66 20 TYR B N 1
ATOM 672 C CA . TYR B 1 20 ? 19.417 32.206 16.712 1.00 14.89 20 TYR B CA 1
ATOM 673 C C . TYR B 1 20 ? 18.665 33.509 16.478 1.00 13.65 20 TYR B C 1
ATOM 674 O O . TYR B 1 20 ? 18.272 33.821 15.354 1.00 11.94 20 TYR B O 1
ATOM 683 N N . HIS B 1 21 ? 18.440 34.261 17.548 1.00 12.06 21 HIS B N 1
ATOM 684 C CA . HIS B 1 21 ? 17.916 35.615 17.408 1.00 11.77 21 HIS B CA 1
ATOM 685 C C . HIS B 1 21 ? 18.391 36.460 18.582 1.00 17.86 21 HIS B C 1
ATOM 686 O O . HIS B 1 21 ? 18.199 36.083 19.730 1.00 17.60 21 HIS B O 1
ATOM 693 N N . ASN B 1 22 ? 19.022 37.595 18.301 1.00 13.45 22 ASN B N 1
ATOM 694 C CA . ASN B 1 22 ? 19.375 38.526 19.368 1.00 12.37 22 ASN B CA 1
ATOM 695 C C . ASN B 1 22 ? 19.505 39.921 18.783 1.00 15.00 22 ASN B C 1
ATOM 696 O O . ASN B 1 22 ? 19.674 40.086 17.580 1.00 14.52 22 ASN B O 1
ATOM 701 N N . ALA B 1 23 ? 19.364 40.930 19.625 1.00 15.69 23 ALA B N 1
ATOM 702 C CA . ALA B 1 23 ? 19.526 42.294 19.166 1.00 17.18 23 ALA B CA 1
ATOM 703 C C . ALA B 1 23 ? 20.254 43.047 20.250 1.00 20.82 23 ALA B C 1
ATOM 704 O O . ALA B 1 23 ? 20.220 42.654 21.419 1.00 20.69 23 ALA B O 1
ATOM 706 N N . GLY B 1 24 ? 20.936 44.111 19.862 1.00 17.42 24 GLY B N 1
ATOM 707 C CA . GLY B 1 24 ? 21.649 44.910 20.835 1.00 20.89 24 GLY B CA 1
ATOM 708 C C . GLY B 1 24 ? 22.018 46.257 20.268 1.00 17.65 24 GLY B C 1
ATOM 709 O O . GLY B 1 24 ? 21.856 46.507 19.076 1.00 15.99 24 GLY B O 1
ATOM 710 N N A MET B 1 25 ? 22.505 47.131 21.142 0.39 16.72 25 MET B N 1
ATOM 711 N N B MET B 1 25 ? 22.524 47.119 21.139 0.61 16.65 25 MET B N 1
ATOM 712 C CA A MET B 1 25 ? 22.912 48.477 20.768 0.39 16.81 25 MET B CA 1
ATOM 713 C CA B MET B 1 25 ? 22.918 48.472 20.780 0.61 16.76 25 MET B CA 1
ATOM 714 C C A MET B 1 25 ? 24.356 48.720 21.151 0.39 16.57 25 MET B C 1
ATOM 715 C C B MET B 1 25 ? 24.360 48.723 21.152 0.61 16.53 25 MET B C 1
ATOM 716 O O A MET B 1 25 ? 24.627 49.194 22.252 0.39 17.79 25 MET B O 1
ATOM 717 O O B MET B 1 25 ? 24.631 49.214 22.243 0.61 17.81 25 MET B O 1
ATOM 726 N N . PRO B 1 26 ? 25.290 48.397 20.248 1.00 15.32 26 PRO B N 1
ATOM 727 C CA . PRO B 1 26 ? 26.714 48.601 20.517 1.00 16.75 26 PRO B CA 1
ATOM 728 C C . PRO B 1 26 ? 27.046 50.062 20.757 1.00 20.56 26 PRO B C 1
ATOM 729 O O . PRO B 1 26 ? 27.997 50.370 21.478 1.00 18.18 26 PRO B O 1
ATOM 733 N N . PHE B 1 27 ? 26.279 50.941 20.116 1.00 15.37 27 PHE B N 1
ATOM 734 C CA . PHE B 1 27 ? 26.422 52.382 20.278 1.00 17.30 27 PHE B CA 1
ATOM 735 C C . PHE B 1 27 ? 25.005 52.951 20.277 1.00 18.93 27 PHE B C 1
ATOM 736 O O . PHE B 1 27 ? 24.076 52.289 19.821 1.00 17.61 27 PHE B O 1
ATOM 744 N N . ARG B 1 28 ? 24.817 54.163 20.793 1.00 22.09 28 ARG B N 1
ATOM 745 C CA . ARG B 1 28 ? 23.456 54.636 21.017 1.00 17.50 28 ARG B CA 1
ATOM 746 C C . ARG B 1 28 ? 22.637 54.783 19.721 1.00 17.92 28 ARG B C 1
ATOM 747 O O . ARG B 1 28 ? 21.415 54.652 19.748 1.00 19.51 28 ARG B O 1
ATOM 755 N N A ASN B 1 29 ? 23.301 55.037 18.596 0.55 18.49 29 ASN B N 1
ATOM 756 N N B ASN B 1 29 ? 23.313 55.037 18.601 0.45 18.49 29 ASN B N 1
ATOM 757 C CA A ASN B 1 29 ? 22.591 55.166 17.326 0.55 15.05 29 ASN B CA 1
ATOM 758 C CA B ASN B 1 29 ? 22.629 55.187 17.321 0.45 15.09 29 ASN B CA 1
ATOM 759 C C A ASN B 1 29 ? 22.636 53.899 16.471 0.55 12.76 29 ASN B C 1
ATOM 760 C C B ASN B 1 29 ? 22.716 53.936 16.441 0.45 12.75 29 ASN B C 1
ATOM 761 O O A ASN B 1 29 ? 22.039 53.847 15.399 0.55 13.28 29 ASN B O 1
ATOM 762 O O B ASN B 1 29 ? 22.226 53.936 15.315 0.45 13.33 29 ASN B O 1
ATOM 771 N N . LEU B 1 30 ? 23.330 52.873 16.954 1.00 13.79 30 LEU B N 1
ATOM 772 C CA . LEU B 1 30 ? 23.520 51.655 16.160 1.00 11.54 30 LEU B CA 1
ATOM 773 C C . LEU B 1 30 ? 22.810 50.462 16.768 1.00 14.46 30 LEU B C 1
ATOM 774 O O . LEU B 1 30 ? 23.094 50.089 17.895 1.00 15.46 30 LEU B O 1
ATOM 779 N N . LYS B 1 31 ? 21.876 49.878 16.025 1.00 12.28 31 LYS B N 1
ATOM 780 C CA . LYS B 1 31 ? 21.216 48.645 16.437 1.00 10.25 31 LYS B CA 1
ATOM 781 C C . LYS B 1 31 ? 21.724 47.492 15.586 1.00 15.12 31 LYS B C 1
ATOM 782 O O . LYS B 1 31 ? 21.842 47.607 14.364 1.00 12.20 31 LYS B O 1
ATOM 788 N N . LEU B 1 32 ? 22.060 46.396 16.250 1.00 12.12 32 LEU B N 1
ATOM 789 C CA . LEU B 1 32 ? 22.527 45.184 15.588 1.00 9.63 32 LEU B CA 1
ATOM 790 C C . LEU B 1 32 ? 21.474 44.109 15.797 1.00 17.69 32 LEU B C 1
ATOM 791 O O . LEU B 1 32 ? 21.056 43.874 16.927 1.00 15.17 32 LEU B O 1
ATOM 796 N N . ILE B 1 33 ? 21.024 43.476 14.720 1.00 14.44 33 ILE B N 1
ATOM 797 C CA . ILE B 1 33 ? 20.087 42.365 14.849 1.00 11.91 33 ILE B CA 1
ATOM 798 C C . ILE B 1 33 ? 20.663 41.134 14.165 1.00 13.55 33 ILE B C 1
ATOM 799 O O . ILE B 1 33 ? 20.924 41.153 12.964 1.00 15.20 33 ILE B O 1
ATOM 804 N N A LEU B 1 34 ? 20.846 40.054 14.923 0.60 12.45 34 LEU B N 1
ATOM 805 N N B LEU B 1 34 ? 20.883 40.090 14.956 0.40 12.49 34 LEU B N 1
ATOM 806 C CA A LEU B 1 34 ? 21.413 38.807 14.398 0.60 12.42 34 LEU B CA 1
ATOM 807 C CA B LEU B 1 34 ? 21.325 38.808 14.444 0.40 12.52 34 LEU B CA 1
ATOM 808 C C A LEU B 1 34 ? 20.361 37.695 14.438 0.60 13.11 34 LEU B C 1
ATOM 809 C C B LEU B 1 34 ? 20.119 37.890 14.392 0.40 14.51 34 LEU B C 1
ATOM 810 O O A LEU B 1 34 ? 19.930 37.295 15.520 0.60 11.08 34 LEU B O 1
ATOM 811 O O B LEU B 1 34 ? 19.350 37.805 15.351 0.40 10.19 34 LEU B O 1
ATOM 820 N N . GLN B 1 35 ? 19.928 37.222 13.266 1.00 14.34 35 GLN B N 1
ATOM 821 C CA . GLN B 1 35 ? 18.834 36.250 13.181 1.00 13.95 35 GLN B CA 1
ATOM 822 C C . GLN B 1 35 ? 19.028 35.291 12.030 1.00 15.02 35 GLN B C 1
ATOM 823 O O . GLN B 1 35 ? 19.158 35.716 10.888 1.00 15.47 35 GLN B O 1
ATOM 829 N N . GLY B 1 36 ? 19.022 33.998 12.338 1.00 12.84 36 GLY B N 1
ATOM 830 C CA . GLY B 1 36 ? 19.138 32.977 11.309 1.00 14.21 36 GLY B CA 1
ATOM 831 C C . GLY B 1 36 ? 19.647 31.664 11.873 1.00 15.02 36 GLY B C 1
ATOM 832 O O . GLY B 1 36 ? 19.603 31.427 13.083 1.00 12.10 36 GLY B O 1
ATOM 833 N N . CYS B 1 37 ? 20.128 30.805 10.985 1.00 12.53 37 CYS B N 1
ATOM 834 C CA . CYS B 1 37 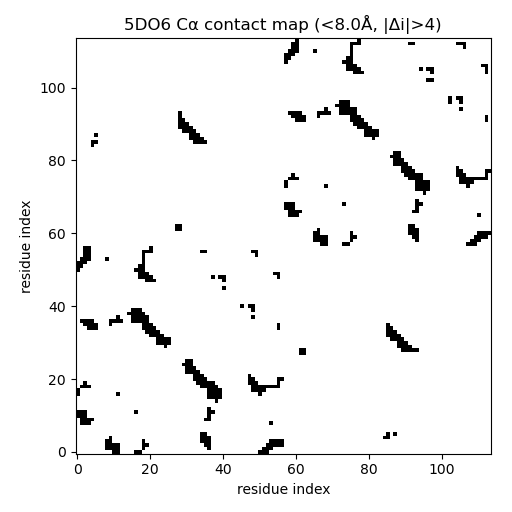? 20.698 29.528 11.381 1.00 10.08 37 CYS B CA 1
ATOM 835 C C . CYS B 1 37 ? 22.011 29.700 12.121 1.00 14.33 37 CYS B C 1
ATOM 836 O O . CYS B 1 37 ? 22.741 30.670 11.887 1.00 19.09 37 CYS B O 1
ATOM 839 N N . SER B 1 38 ? 22.345 28.745 12.976 1.00 14.52 38 SER B N 1
ATOM 840 C CA . SER B 1 38 ? 23.525 28.911 13.810 1.00 18.65 38 SER B CA 1
ATOM 841 C C . SER B 1 38 ? 24.094 27.590 14.314 1.00 17.50 38 SER B C 1
ATOM 842 O O . SER B 1 38 ? 23.397 26.565 14.382 1.00 16.14 38 SER B O 1
ATOM 845 N N . SER B 1 39 ? 25.373 27.617 14.672 1.00 21.71 39 SER B N 1
ATOM 846 C CA . SER B 1 39 ? 25.952 26.557 15.473 1.00 20.11 39 SER B CA 1
ATOM 847 C C . SER B 1 39 ? 25.653 26.885 16.924 1.00 22.20 39 SER B C 1
ATOM 848 O O . SER B 1 39 ? 25.012 27.898 17.213 1.00 22.74 39 SER B O 1
ATOM 851 N N . SER B 1 40 ? 26.125 26.039 17.830 1.00 18.19 40 SER B N 1
ATOM 852 C CA . SER B 1 40 ? 25.822 26.171 19.251 1.00 22.70 40 SER B CA 1
ATOM 853 C C . SER B 1 40 ? 26.203 27.526 19.821 1.00 21.87 40 SER B C 1
ATOM 854 O O . SER B 1 40 ? 27.202 28.134 19.430 1.00 25.53 40 SER B O 1
ATOM 857 N N . CYS B 1 41 ? 25.389 27.998 20.750 1.00 19.21 41 CYS B N 1
ATOM 858 C CA . CYS B 1 41 ? 25.634 29.273 21.399 1.00 20.32 41 CYS B CA 1
ATOM 859 C C . CYS B 1 41 ? 26.741 29.195 22.428 1.00 27.50 41 CYS B C 1
ATOM 860 O O . CYS B 1 41 ? 27.090 28.113 22.909 1.00 23.98 41 CYS B O 1
ATOM 863 N N . SER B 1 42 ? 27.274 30.358 22.779 1.00 24.05 42 SER B N 1
ATOM 864 C CA . SER B 1 42 ? 28.089 30.470 23.973 1.00 23.47 42 SER B CA 1
ATOM 865 C C . SER B 1 42 ? 27.227 30.065 25.158 1.00 28.20 42 SER B C 1
ATOM 866 O O . SER B 1 42 ? 25.998 30.141 25.089 1.00 26.66 42 SER B O 1
ATOM 869 N N . GLU B 1 43 ? 27.858 29.625 26.240 1.00 25.70 43 GLU B N 1
ATOM 870 C CA . GLU B 1 43 ? 27.110 29.182 27.410 1.00 41.80 43 GLU B CA 1
ATOM 871 C C . GLU B 1 43 ? 26.147 30.251 27.937 1.00 36.42 43 GLU B C 1
ATOM 872 O O . GLU B 1 43 ? 25.003 29.945 28.277 1.00 36.70 43 GLU B O 1
ATOM 878 N N . THR B 1 44 ? 26.591 31.504 27.983 1.00 29.95 44 THR B N 1
ATOM 879 C CA . THR B 1 44 ? 25.755 32.563 28.546 1.00 29.97 44 THR B CA 1
ATOM 880 C C . THR B 1 44 ? 24.624 32.979 27.606 1.00 39.90 44 THR B C 1
ATOM 881 O O . THR B 1 44 ? 23.672 33.637 28.024 1.00 40.97 44 THR B O 1
ATOM 885 N N . GLU B 1 45 ? 24.730 32.600 26.338 1.00 26.54 45 GLU B N 1
ATOM 886 C CA . GLU B 1 45 ? 23.688 32.925 25.367 1.00 33.88 45 GLU B CA 1
ATOM 887 C C . GLU B 1 45 ? 22.849 31.712 24.991 1.00 31.50 45 GLU B C 1
ATOM 888 O O . GLU B 1 45 ? 22.218 31.699 23.939 1.00 27.22 45 GLU B O 1
ATOM 894 N N . ASN B 1 46 ? 22.830 30.701 25.855 1.00 32.53 46 ASN B N 1
ATOM 895 C CA . ASN B 1 46 ? 22.170 29.442 25.525 1.00 34.20 46 ASN B CA 1
ATOM 896 C C . ASN B 1 46 ? 20.674 29.611 25.238 1.00 34.85 46 ASN B C 1
ATOM 897 O O . ASN B 1 46 ? 20.078 28.790 24.539 1.00 40.40 46 ASN B O 1
ATOM 902 N N . ASN B 1 47 ? 20.073 30.677 25.761 1.00 27.69 47 ASN B N 1
ATOM 903 C CA . ASN B 1 47 ? 18.647 30.918 25.548 1.00 27.87 47 ASN B CA 1
ATOM 904 C C . ASN B 1 47 ? 18.383 31.779 24.314 1.00 30.90 47 ASN B C 1
ATOM 905 O O . ASN B 1 47 ? 17.237 32.106 24.009 1.00 29.49 47 ASN B O 1
ATOM 910 N N . LYS B 1 48 ? 19.443 32.150 23.605 1.00 23.37 48 LYS B N 1
ATOM 911 C CA . LYS B 1 48 ? 19.276 32.860 22.340 1.00 18.95 48 LYS B CA 1
ATOM 912 C C . LYS B 1 48 ? 19.271 31.860 21.194 1.00 19.40 48 LYS B C 1
ATOM 913 O O . LYS B 1 48 ? 18.871 32.196 20.072 1.00 22.06 48 LYS B O 1
ATOM 919 N N . CYS B 1 49 ? 19.736 30.646 21.489 1.00 20.42 49 CYS B N 1
ATOM 920 C CA . CYS B 1 49 ? 19.731 29.527 20.548 1.00 19.73 49 CYS B CA 1
ATOM 921 C C . CYS B 1 49 ? 18.538 28.635 20.843 1.00 27.19 49 CYS B C 1
ATOM 922 O O . CYS B 1 49 ? 18.148 28.472 21.999 1.00 21.61 49 CYS B O 1
ATOM 925 N N . CYS B 1 50 ? 17.959 28.066 19.795 1.00 16.34 50 CYS B N 1
ATOM 926 C CA . CYS B 1 50 ? 16.914 27.052 19.955 1.00 15.14 50 CYS B CA 1
ATOM 927 C C . CYS B 1 50 ? 17.063 26.090 18.793 1.00 15.98 50 CYS B C 1
ATOM 928 O O . CYS B 1 50 ? 17.715 26.411 17.801 1.00 16.28 50 CYS B O 1
ATOM 931 N N A SER B 1 51 ? 16.467 24.909 18.902 0.49 16.28 51 SER B N 1
ATOM 932 N N B SER B 1 51 ? 16.460 24.910 18.902 0.51 16.28 51 SER B N 1
ATOM 933 C CA A SER B 1 51 ? 16.706 23.885 17.892 0.49 17.67 51 SER B CA 1
ATOM 934 C CA B SER B 1 51 ? 16.702 23.860 17.911 0.51 17.67 51 SER B CA 1
ATOM 935 C C A SER B 1 51 ? 15.436 23.259 17.327 0.49 15.11 51 SER B C 1
ATOM 936 C C B SER B 1 51 ? 15.454 23.288 17.249 0.51 15.12 51 SER B C 1
ATOM 937 O O A SER B 1 51 ? 15.440 22.092 16.946 0.49 16.39 51 SER B O 1
ATOM 938 O O B SER B 1 51 ? 15.491 22.181 16.718 0.51 16.15 51 SER B O 1
ATOM 943 N N . THR B 1 52 ? 14.356 24.031 17.264 1.00 16.20 52 THR B N 1
ATOM 944 C CA . THR B 1 52 ? 13.151 23.564 16.591 1.00 19.28 52 THR B CA 1
ATOM 945 C C . THR B 1 52 ? 12.775 24.544 15.487 1.00 17.61 52 THR B C 1
ATOM 946 O O . THR B 1 52 ? 13.150 25.714 15.535 1.00 17.55 52 THR B O 1
ATOM 950 N N . ASP B 1 53 ? 12.071 24.065 14.469 1.00 15.79 53 ASP B N 1
ATOM 951 C CA . ASP B 1 53 ? 11.763 24.907 13.317 1.00 14.91 53 ASP B CA 1
ATOM 952 C C . ASP B 1 53 ? 11.113 26.223 13.720 1.00 17.52 53 ASP B C 1
ATOM 953 O O . ASP B 1 53 ? 10.191 26.238 14.543 1.00 18.67 53 ASP B O 1
ATOM 958 N N . ARG B 1 54 ? 11.609 27.314 13.140 1.00 13.07 54 ARG B N 1
ATOM 959 C CA . ARG B 1 54 ? 11.035 28.648 13.327 1.00 16.09 54 ARG B CA 1
ATOM 960 C C . ARG B 1 54 ? 10.992 29.103 14.784 1.00 17.59 54 ARG B C 1
ATOM 961 O O . ARG B 1 54 ? 10.185 29.958 15.149 1.00 23.37 54 ARG B O 1
ATOM 969 N N . CYS B 1 55 ? 11.863 28.559 15.621 1.00 14.97 55 CYS B N 1
ATOM 970 C CA . CYS B 1 55 ? 11.798 28.869 17.034 1.00 16.12 55 CYS B CA 1
ATOM 971 C C . CYS B 1 55 ? 12.336 30.263 17.335 1.00 17.66 55 CYS B C 1
ATOM 972 O O . CYS B 1 55 ? 12.072 30.806 18.402 1.00 17.25 55 CYS B O 1
ATOM 975 N N . ASN B 1 56 ? 13.083 30.839 16.397 1.00 15.43 56 ASN B N 1
ATOM 976 C CA . ASN B 1 56 ? 13.766 32.107 16.658 1.00 12.68 56 ASN B CA 1
ATOM 977 C C . ASN B 1 56 ? 12.996 33.328 16.154 1.00 18.91 56 ASN B C 1
ATOM 978 O O . ASN B 1 56 ? 13.589 34.319 15.742 1.00 17.27 56 ASN B O 1
ATOM 983 N N . LYS B 1 57 ? 11.666 33.264 16.196 0.99 24.43 57 LYS B N 1
ATOM 984 C CA . LYS B 1 57 ? 10.852 34.371 15.708 0.99 30.37 57 LYS B CA 1
ATOM 985 C C . LYS B 1 57 ? 11.048 35.607 16.577 0.99 34.15 57 LYS B C 1
ATOM 986 O O . LYS B 1 57 ? 11.410 35.502 17.746 0.99 47.71 57 LYS B O 1
#

Secondary structure (DSSP, 8-state):
-EEEETTEEEEPPTT--EEEEEEEEEETTEEEEEEEEESPPPGGGGGGEE-STTTT-/-EEEETTEEEEPPTT--EEEEEEEEEETTEEEEEEEEESPPPGGGTTTEE-STTTT-

InterPro domains:
  IPR003571 Snake three-finger toxin [cd00206] (22-77)
  IPR045860 Snake toxin-like superfamily [G3DSA:2.10.60.10] (22-78)
  IPR045860 Snake toxin-like superfamily [SSF57302] (12-78)
  IPR054131 Snake toxin cobra-type [PF21947] (28-77)